Protein AF-A0A392W7G8-F1 (afdb_monomer_lite)

Organism: NCBI:txid97028

Radius of gyration: 12.12 Å; chains: 1; bounding box: 36×22×28 Å

Sequence (56 aa):
MIIARFTLGFSGADLANLVNVAALRAAMDGSKAVRMHDLEFARDKIMMGSERKSAV

InterPro domains:
  IPR041569 AAA ATPase, AAA+ lid domain [PF17862] (3-40)

Structure (mmCIF, N/CA/C/O backbone):
data_AF-A0A392W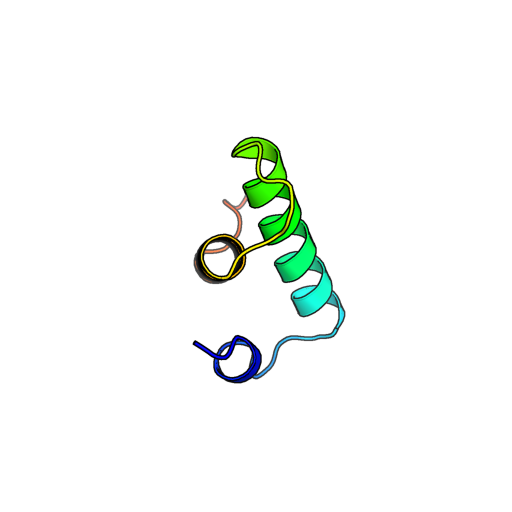7G8-F1
#
_entry.id   AF-A0A392W7G8-F1
#
loop_
_atom_site.group_PDB
_atom_site.id
_atom_site.type_symbol
_atom_site.label_atom_id
_atom_site.label_alt_id
_atom_site.label_comp_id
_atom_site.label_asym_id
_atom_site.label_entity_id
_atom_site.label_seq_id
_atom_site.pdbx_PDB_ins_code
_atom_site.Cartn_x
_atom_site.Cartn_y
_atom_site.Cartn_z
_atom_site.occupancy
_atom_site.B_iso_or_equiv
_atom_site.auth_seq_id
_atom_site.auth_comp_id
_atom_site.auth_asym_id
_atom_site.auth_atom_id
_atom_site.pdbx_PDB_model_num
ATOM 1 N N . MET A 1 1 ? -12.634 1.632 -8.727 1.00 54.34 1 MET A N 1
ATOM 2 C CA . MET A 1 1 ? -11.621 1.818 -9.791 1.00 54.34 1 MET A CA 1
ATOM 3 C C . MET A 1 1 ? -10.684 0.608 -9.799 1.00 54.34 1 MET A C 1
ATOM 5 O O . MET A 1 1 ? -10.439 0.079 -8.727 1.00 54.34 1 MET A O 1
ATOM 9 N N . ILE A 1 2 ? -10.203 0.119 -10.951 1.00 75.06 2 ILE A N 1
ATOM 10 C CA . ILE A 1 2 ? -9.273 -1.034 -11.007 1.00 75.06 2 ILE A CA 1
ATOM 11 C C . ILE A 1 2 ? -7.830 -0.507 -10.933 1.00 75.06 2 ILE A C 1
ATOM 13 O O . ILE A 1 2 ? -7.391 0.165 -11.867 1.00 75.06 2 ILE A O 1
ATOM 17 N N . ILE A 1 3 ? -7.096 -0.808 -9.851 1.00 79.19 3 ILE A N 1
ATOM 18 C CA . ILE A 1 3 ? -5.718 -0.317 -9.602 1.00 79.19 3 ILE A CA 1
ATOM 19 C C . ILE A 1 3 ? -4.752 -0.682 -10.735 1.00 79.19 3 ILE A C 1
ATOM 21 O O . ILE A 1 3 ? -3.930 0.144 -11.122 1.00 79.19 3 ILE A O 1
ATOM 25 N N . ALA A 1 4 ? -4.912 -1.864 -11.337 1.00 81.88 4 ALA A N 1
ATOM 26 C CA . ALA A 1 4 ? -4.023 -2.370 -12.385 1.00 81.88 4 ALA A CA 1
ATOM 27 C C . ALA A 1 4 ? -3.884 -1.437 -13.603 1.00 81.88 4 ALA A C 1
ATOM 29 O O . ALA A 1 4 ? -2.847 -1.426 -14.258 1.00 81.88 4 ALA A O 1
ATOM 30 N N . ARG A 1 5 ? -4.909 -0.624 -13.906 1.00 84.69 5 ARG A N 1
ATOM 31 C CA . ARG A 1 5 ? -4.857 0.335 -15.025 1.00 84.69 5 ARG A CA 1
ATOM 32 C C . ARG A 1 5 ? -3.950 1.536 -14.743 1.00 84.69 5 ARG A C 1
ATOM 34 O O . ARG A 1 5 ? -3.519 2.190 -15.681 1.00 84.69 5 ARG A O 1
ATOM 41 N N . PHE A 1 6 ? -3.681 1.827 -13.471 1.00 75.75 6 PHE A N 1
ATOM 42 C CA . PHE A 1 6 ? -2.872 2.965 -13.026 1.00 75.75 6 PHE A CA 1
ATOM 43 C C . PHE A 1 6 ? -1.458 2.571 -12.586 1.00 75.75 6 PHE A C 1
ATOM 45 O O . PHE A 1 6 ? -0.629 3.448 -12.376 1.00 75.75 6 PHE A O 1
ATOM 52 N N . THR A 1 7 ? -1.167 1.275 -12.477 1.00 81.50 7 THR A N 1
ATOM 53 C CA . THR A 1 7 ? 0.165 0.736 -12.157 1.00 81.50 7 THR A CA 1
ATOM 54 C C . THR A 1 7 ? 0.880 0.211 -13.406 1.00 81.50 7 THR A C 1
ATOM 56 O O . THR A 1 7 ? 1.650 -0.745 -13.340 1.00 81.50 7 THR A O 1
ATOM 59 N N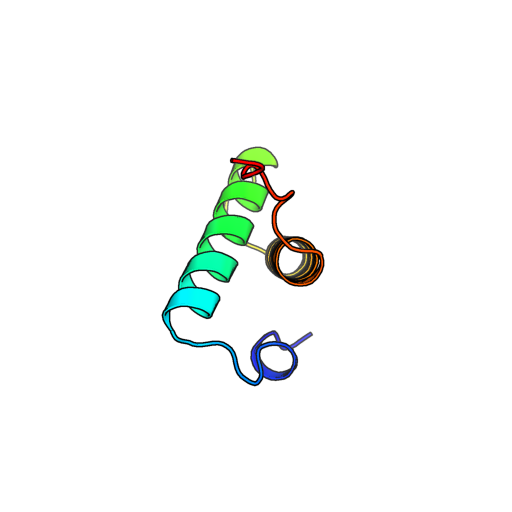 . LEU A 1 8 ? 0.595 0.788 -14.577 1.00 83.31 8 LEU A N 1
ATOM 60 C CA . LEU A 1 8 ? 1.300 0.449 -15.814 1.00 83.31 8 LEU A CA 1
ATOM 61 C C . LEU A 1 8 ? 2.771 0.863 -15.682 1.00 83.31 8 LEU A C 1
ATOM 63 O O . LEU A 1 8 ? 3.064 2.005 -15.340 1.00 83.31 8 LEU A O 1
ATOM 67 N N . GLY A 1 9 ? 3.690 -0.069 -15.936 1.00 85.50 9 GLY A N 1
ATOM 68 C CA . GLY A 1 9 ? 5.131 0.162 -15.786 1.00 85.50 9 GLY A CA 1
ATOM 69 C C . GLY A 1 9 ? 5.671 -0.019 -14.363 1.00 85.50 9 GLY A C 1
ATOM 70 O O . GLY A 1 9 ? 6.868 0.150 -14.162 1.00 85.50 9 GLY A O 1
ATOM 71 N N . PHE A 1 10 ? 4.831 -0.396 -13.392 1.00 87.56 10 PHE A N 1
ATOM 72 C CA . PHE A 1 10 ? 5.308 -0.795 -12.067 1.00 87.56 10 PHE A CA 1
ATOM 73 C C . PHE A 1 10 ? 6.019 -2.145 -12.157 1.00 87.56 10 PHE A C 1
ATOM 75 O O . PHE A 1 10 ? 5.523 -3.087 -12.781 1.00 87.56 10 PHE A O 1
ATOM 82 N N . SER A 1 11 ? 7.162 -2.257 -11.488 1.00 90.69 11 SER A N 1
ATOM 83 C CA . SER A 1 11 ? 7.800 -3.543 -11.228 1.00 90.69 11 SER A CA 1
ATOM 84 C C . SER A 1 11 ? 7.070 -4.306 -10.114 1.00 90.69 11 SER A C 1
ATOM 86 O O . SER A 1 11 ? 6.229 -3.762 -9.391 1.00 90.69 11 SER A O 1
ATOM 88 N N . GLY A 1 12 ? 7.427 -5.578 -9.914 1.00 90.38 12 GLY A N 1
ATOM 89 C CA . GLY A 1 12 ? 6.917 -6.359 -8.781 1.00 90.38 12 GLY A CA 1
ATOM 90 C C . GLY A 1 12 ? 7.251 -5.732 -7.420 1.00 90.38 12 GLY A C 1
ATOM 91 O O . GLY A 1 12 ? 6.439 -5.798 -6.499 1.00 90.38 12 GLY A O 1
ATOM 92 N N . ALA A 1 13 ? 8.404 -5.064 -7.308 1.00 92.19 13 ALA A N 1
ATOM 93 C CA . ALA A 1 13 ? 8.792 -4.345 -6.097 1.00 92.19 13 ALA A CA 1
ATOM 94 C C . ALA A 1 13 ? 7.923 -3.097 -5.870 1.00 92.19 13 ALA A C 1
ATOM 96 O O . ALA A 1 13 ? 7.516 -2.832 -4.739 1.00 92.19 13 ALA A O 1
ATOM 97 N N . ASP A 1 14 ? 7.570 -2.375 -6.936 1.00 89.62 14 ASP A N 1
ATOM 98 C CA . ASP A 1 14 ? 6.706 -1.191 -6.842 1.00 89.62 14 ASP A CA 1
ATOM 99 C C . ASP A 1 14 ? 5.283 -1.569 -6.417 1.00 89.62 14 ASP A C 1
ATOM 101 O O . ASP A 1 14 ? 4.673 -0.894 -5.586 1.00 89.62 14 ASP A O 1
ATOM 105 N N . LEU A 1 15 ? 4.766 -2.690 -6.932 1.00 91.38 15 LEU A N 1
ATOM 106 C CA . LEU A 1 15 ? 3.476 -3.239 -6.510 1.00 91.38 15 LEU A CA 1
ATOM 107 C C . LEU A 1 15 ? 3.500 -3.668 -5.040 1.00 91.38 15 LEU A C 1
ATOM 109 O O . LEU A 1 15 ? 2.570 -3.356 -4.296 1.00 91.38 15 LEU A O 1
ATOM 113 N N . ALA A 1 16 ? 4.569 -4.339 -4.604 1.00 93.56 16 ALA A N 1
ATOM 114 C CA . ALA A 1 16 ? 4.734 -4.723 -3.206 1.00 93.56 16 ALA A CA 1
ATOM 115 C C . ALA A 1 16 ? 4.777 -3.493 -2.285 1.00 93.56 16 ALA A C 1
ATOM 117 O O . ALA A 1 16 ? 4.110 -3.471 -1.248 1.00 93.56 16 ALA A O 1
ATOM 118 N N . ASN A 1 17 ? 5.494 -2.441 -2.689 1.00 92.06 17 ASN A N 1
ATOM 119 C CA . ASN A 1 17 ? 5.548 -1.187 -1.945 1.00 92.06 17 ASN A CA 1
ATOM 120 C C . ASN A 1 17 ? 4.173 -0.499 -1.877 1.00 92.06 17 ASN A C 1
ATOM 122 O O . ASN A 1 17 ? 3.759 -0.059 -0.806 1.00 92.06 17 ASN A O 1
ATOM 126 N N . LEU A 1 18 ? 3.424 -0.467 -2.983 1.00 92.44 18 LEU A N 1
ATOM 127 C CA . LEU A 1 18 ? 2.066 0.086 -3.026 1.00 92.44 18 LEU A CA 1
ATOM 128 C C . LEU A 1 18 ? 1.116 -0.634 -2.064 1.00 92.44 18 LEU A C 1
ATOM 130 O O . LEU A 1 18 ? 0.410 0.017 -1.292 1.00 92.44 18 LEU A O 1
ATOM 134 N N . VAL A 1 19 ? 1.133 -1.967 -2.061 1.00 94.38 19 VAL A N 1
ATOM 135 C CA . VAL A 1 19 ? 0.309 -2.767 -1.144 1.00 94.38 19 VAL A CA 1
ATOM 136 C C . VAL A 1 19 ? 0.717 -2.531 0.310 1.00 94.38 19 VAL A C 1
ATOM 138 O O . VAL A 1 19 ? -0.153 -2.381 1.167 1.00 94.38 19 VAL A O 1
ATOM 141 N N . ASN A 1 20 ? 2.017 -2.431 0.596 1.00 95.31 20 ASN A N 1
ATOM 142 C CA . ASN A 1 20 ? 2.508 -2.159 1.944 1.00 95.31 20 ASN A CA 1
ATOM 143 C C . ASN A 1 20 ? 2.039 -0.788 2.467 1.00 95.31 20 ASN A C 1
ATOM 145 O O . ASN A 1 20 ? 1.518 -0.686 3.575 1.00 95.31 20 ASN A O 1
ATOM 149 N N . VAL A 1 21 ? 2.152 0.269 1.657 1.00 94.50 21 VAL A N 1
ATOM 150 C CA . VAL A 1 21 ? 1.692 1.617 2.034 1.00 94.50 21 VAL A CA 1
ATOM 151 C C . VAL A 1 21 ? 0.177 1.649 2.264 1.00 94.50 21 VAL A C 1
ATOM 153 O O . VAL A 1 21 ? -0.278 2.285 3.217 1.00 94.50 21 VAL A O 1
ATOM 156 N N . ALA A 1 22 ? -0.601 0.938 1.444 1.00 94.81 22 ALA A N 1
ATOM 157 C CA . ALA A 1 22 ? -2.046 0.824 1.628 1.00 94.81 22 ALA A CA 1
ATOM 158 C C . ALA A 1 22 ? -2.400 0.071 2.922 1.00 94.81 22 ALA A C 1
ATOM 160 O O . ALA A 1 22 ? -3.270 0.504 3.674 1.00 94.81 22 ALA A O 1
ATOM 161 N N . ALA A 1 23 ? -1.688 -1.015 3.232 1.00 96.38 23 ALA A N 1
ATOM 162 C CA . ALA A 1 23 ? -1.875 -1.762 4.473 1.00 96.38 23 ALA A CA 1
ATOM 163 C C . ALA A 1 23 ? -1.547 -0.920 5.713 1.00 96.38 23 ALA A C 1
ATOM 165 O O . ALA A 1 23 ? -2.309 -0.923 6.679 1.00 96.38 23 ALA A O 1
ATOM 166 N N . LEU A 1 24 ? -0.459 -0.144 5.670 1.00 95.38 24 LEU A N 1
ATOM 167 C CA . LEU A 1 24 ? -0.107 0.788 6.741 1.00 95.38 24 LEU A CA 1
ATOM 168 C C . LEU A 1 24 ? -1.179 1.865 6.925 1.00 95.38 24 LEU A C 1
ATOM 170 O O . LEU A 1 24 ? -1.520 2.192 8.060 1.00 95.38 24 LEU A O 1
ATOM 174 N N . ARG A 1 25 ? -1.737 2.400 5.832 1.00 95.25 25 ARG A N 1
ATOM 175 C CA . ARG A 1 25 ? -2.833 3.375 5.896 1.00 95.25 25 ARG A CA 1
ATOM 176 C C . ARG A 1 25 ? -4.075 2.782 6.561 1.00 95.25 25 ARG A C 1
ATOM 178 O O . ARG A 1 25 ? -4.562 3.364 7.527 1.00 95.25 25 ARG A O 1
ATOM 185 N N . ALA A 1 26 ? -4.500 1.599 6.121 1.00 96.44 26 ALA A N 1
ATOM 186 C CA . ALA A 1 26 ? -5.641 0.895 6.694 1.00 96.44 26 ALA A CA 1
ATOM 187 C C . ALA A 1 26 ? -5.439 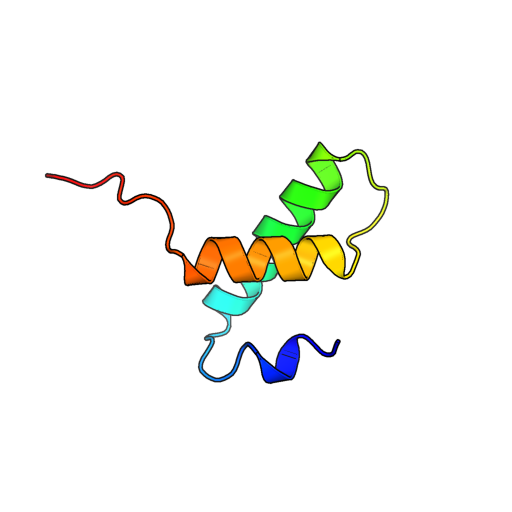0.599 8.191 1.00 96.44 26 ALA A C 1
ATOM 189 O O . ALA A 1 26 ? -6.360 0.775 8.989 1.00 96.44 26 ALA A O 1
ATOM 190 N N . ALA A 1 27 ? -4.226 0.194 8.584 1.00 96.06 27 ALA A N 1
ATOM 191 C CA . ALA A 1 27 ? -3.878 -0.066 9.978 1.00 96.06 27 ALA A CA 1
ATOM 192 C C . ALA A 1 27 ? -3.910 1.209 10.839 1.00 96.06 27 ALA A C 1
ATOM 194 O O . ALA A 1 27 ? -4.446 1.178 11.945 1.00 96.06 27 ALA A O 1
ATOM 195 N N . MET A 1 28 ? -3.389 2.334 10.331 1.00 94.50 28 MET A N 1
ATOM 196 C CA . MET A 1 28 ? -3.450 3.631 11.024 1.00 94.50 28 MET A CA 1
ATOM 197 C C . MET A 1 28 ? -4.887 4.122 11.218 1.00 94.50 28 MET A C 1
ATOM 199 O O . MET A 1 28 ? -5.202 4.689 12.260 1.00 94.50 28 MET A O 1
ATOM 203 N N . ASP A 1 29 ? -5.761 3.862 10.247 1.00 94.31 29 ASP A N 1
ATOM 204 C CA . ASP A 1 29 ? -7.179 4.225 10.318 1.00 94.31 29 ASP A CA 1
ATOM 205 C C . ASP A 1 29 ? -8.011 3.203 11.134 1.00 94.31 29 ASP A C 1
ATOM 207 O O . ASP A 1 29 ? -9.235 3.311 11.211 1.00 94.31 29 ASP A O 1
ATOM 211 N N . GLY A 1 30 ? -7.375 2.191 11.744 1.00 94.12 30 GLY A N 1
ATOM 212 C CA . GLY A 1 30 ? -8.040 1.161 12.552 1.00 94.12 30 GLY A CA 1
ATOM 213 C C . GLY A 1 30 ? -8.941 0.214 11.746 1.00 94.12 30 GLY A C 1
ATOM 214 O O . GLY A 1 30 ? -9.816 -0.453 12.306 1.00 94.12 30 GLY A O 1
ATOM 215 N N . SER A 1 31 ? -8.758 0.153 10.427 1.00 94.75 31 SER A N 1
ATOM 216 C CA . SER A 1 31 ? -9.558 -0.683 9.536 1.00 94.75 31 SER A CA 1
ATOM 217 C C . SER A 1 31 ? -9.122 -2.148 9.594 1.00 94.75 31 SER A C 1
ATOM 219 O O . SER A 1 31 ? -7.940 -2.476 9.595 1.00 94.75 31 SER A O 1
ATOM 221 N N . LYS A 1 32 ? -10.098 -3.065 9.587 1.00 93.19 32 LYS A N 1
ATOM 222 C CA . LYS A 1 32 ? -9.852 -4.523 9.621 1.00 93.19 32 LYS A CA 1
ATOM 223 C C . LYS A 1 32 ? -9.366 -5.112 8.292 1.00 93.19 32 LYS A C 1
ATOM 225 O O . LYS A 1 32 ? -8.976 -6.273 8.251 1.00 93.19 32 LYS A O 1
ATOM 230 N N . ALA A 1 33 ? -9.462 -4.352 7.206 1.00 94.44 33 ALA A N 1
ATOM 231 C CA . ALA A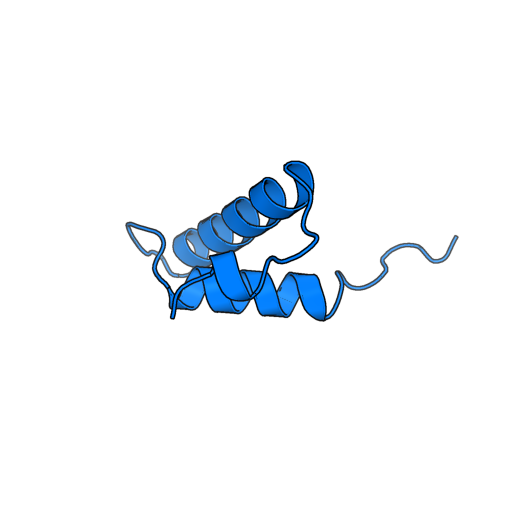 1 33 ? -9.068 -4.775 5.871 1.00 94.44 33 ALA A CA 1
ATOM 232 C C . ALA A 1 33 ? -8.721 -3.555 5.019 1.00 94.44 33 ALA A C 1
ATOM 234 O O . ALA A 1 33 ? -9.306 -2.486 5.208 1.00 94.44 33 ALA A O 1
ATOM 235 N N . VAL A 1 34 ? -7.819 -3.754 4.058 1.00 94.44 34 VAL A N 1
ATOM 236 C CA . VAL A 1 34 ? -7.463 -2.747 3.055 1.00 94.44 34 VAL A CA 1
ATOM 237 C C . VAL A 1 34 ? -8.649 -2.513 2.127 1.00 94.44 34 VAL A C 1
ATOM 239 O O . VAL A 1 34 ? -9.242 -3.457 1.599 1.00 94.44 34 VAL A O 1
ATOM 242 N N . ARG A 1 35 ? -8.995 -1.246 1.920 1.00 94.12 35 ARG A N 1
ATOM 243 C CA . ARG A 1 35 ? -10.065 -0.805 1.025 1.00 94.12 35 ARG A CA 1
ATOM 244 C C . ARG A 1 35 ? -9.483 -0.043 -0.160 1.00 94.12 35 ARG A C 1
ATOM 246 O O . ARG A 1 35 ? -8.306 0.299 -0.212 1.00 94.12 35 ARG A O 1
ATOM 253 N N . MET A 1 36 ? -10.339 0.252 -1.135 1.00 91.44 36 MET A N 1
ATOM 254 C CA . MET A 1 36 ? -9.912 0.977 -2.335 1.00 91.44 36 MET A CA 1
ATOM 255 C C . MET A 1 36 ? -9.336 2.364 -2.042 1.00 91.44 36 MET A C 1
ATOM 257 O O . MET A 1 36 ? -8.375 2.748 -2.699 1.00 91.44 36 MET A O 1
ATOM 261 N N . HIS A 1 37 ? -9.854 3.075 -1.037 1.00 91.81 37 HIS A N 1
ATOM 262 C CA . HIS A 1 37 ? -9.319 4.388 -0.670 1.00 91.81 37 HIS A CA 1
ATOM 263 C C . HIS A 1 37 ? -7.881 4.313 -0.132 1.00 91.81 37 HIS A C 1
ATOM 265 O O . HIS A 1 37 ? -7.097 5.228 -0.361 1.00 91.81 37 HIS A O 1
ATOM 271 N N . ASP A 1 38 ? -7.505 3.215 0.532 1.00 94.25 38 ASP A N 1
ATOM 272 C CA . ASP A 1 38 ? -6.141 3.012 1.032 1.00 94.25 38 ASP A CA 1
ATOM 273 C C . ASP A 1 38 ? -5.153 2.805 -0.120 1.00 94.25 38 ASP A C 1
ATOM 275 O O . ASP A 1 38 ? -4.036 3.321 -0.101 1.00 94.25 38 ASP A O 1
ATOM 279 N N . LEU A 1 39 ? -5.580 2.063 -1.147 1.00 92.31 39 LEU A N 1
ATOM 280 C CA . LEU A 1 39 ? -4.798 1.824 -2.361 1.00 92.31 39 LEU A CA 1
ATOM 281 C C . LEU A 1 39 ? -4.653 3.094 -3.206 1.00 92.31 39 LEU A C 1
ATOM 283 O O . LEU A 1 39 ? -3.591 3.333 -3.779 1.00 92.31 39 LEU A O 1
ATOM 287 N N . GLU A 1 40 ? -5.696 3.921 -3.271 1.00 91.06 40 GLU A N 1
ATOM 288 C CA . GLU A 1 40 ? -5.654 5.229 -3.934 1.00 91.06 40 GLU A CA 1
ATOM 289 C C . GLU A 1 40 ? -4.699 6.184 -3.207 1.00 91.06 40 GLU A C 1
ATOM 291 O O . GLU A 1 40 ? -3.822 6.766 -3.844 1.00 91.06 40 GLU A O 1
ATOM 296 N N . PHE A 1 41 ? -4.773 6.243 -1.874 1.00 91.62 41 PHE A N 1
ATOM 297 C CA . PHE A 1 41 ? -3.826 6.998 -1.054 1.00 91.62 41 PHE A CA 1
ATOM 298 C C . PHE A 1 41 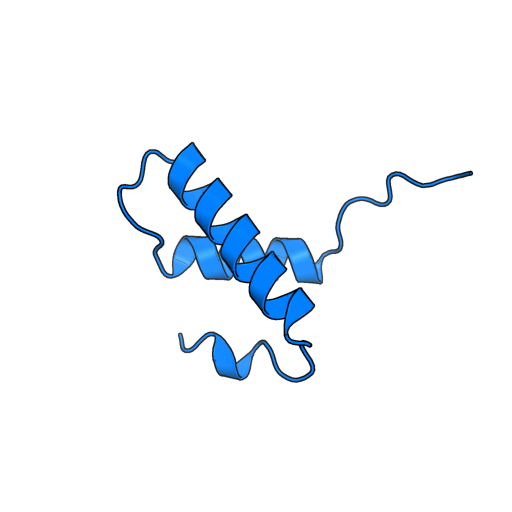? -2.379 6.532 -1.265 1.00 91.62 41 PHE A C 1
ATOM 300 O O . PHE A 1 41 ? -1.471 7.346 -1.437 1.00 91.62 41 PHE A O 1
ATOM 307 N N . ALA A 1 42 ? -2.149 5.217 -1.270 1.00 91.75 42 ALA A N 1
ATOM 308 C CA . ALA A 1 42 ? -0.824 4.648 -1.479 1.00 91.75 42 ALA A CA 1
ATOM 309 C C . ALA A 1 42 ? -0.250 4.992 -2.857 1.00 91.75 42 ALA A C 1
ATOM 311 O O . ALA A 1 42 ? 0.921 5.359 -2.958 1.00 91.75 42 ALA A O 1
ATOM 312 N N . ARG A 1 43 ? -1.077 4.925 -3.907 1.00 87.44 43 ARG A N 1
ATOM 313 C CA . ARG A 1 43 ? -0.702 5.353 -5.259 1.00 87.44 43 ARG A CA 1
ATOM 314 C C . ARG A 1 43 ? -0.286 6.818 -5.268 1.00 87.44 43 ARG A C 1
ATOM 316 O O . ARG A 1 43 ? 0.787 7.122 -5.779 1.00 87.44 43 ARG A O 1
ATOM 323 N N . ASP A 1 44 ? -1.112 7.702 -4.715 1.00 88.19 44 ASP A N 1
ATOM 324 C CA . ASP A 1 44 ? -0.850 9.145 -4.729 1.00 88.19 44 ASP A CA 1
ATOM 325 C C . ASP A 1 44 ? 0.445 9.468 -3.983 1.00 88.19 44 ASP A C 1
ATOM 327 O O . ASP A 1 44 ? 1.283 10.220 -4.478 1.00 88.19 44 ASP A O 1
ATOM 331 N N . LYS A 1 45 ? 0.677 8.795 -2.853 1.00 87.31 45 LYS A N 1
ATOM 332 C CA . LYS A 1 45 ? 1.914 8.910 -2.078 1.00 87.31 45 LYS A CA 1
ATOM 333 C C . LYS A 1 45 ? 3.155 8.435 -2.843 1.00 87.31 45 LYS A C 1
ATOM 335 O O . LYS A 1 45 ? 4.212 9.045 -2.718 1.00 87.31 45 LYS A O 1
ATOM 340 N N . ILE A 1 46 ? 3.048 7.359 -3.623 1.00 85.06 46 ILE A N 1
ATOM 341 C CA . ILE A 1 46 ? 4.158 6.849 -4.444 1.00 85.06 46 ILE A CA 1
ATOM 342 C C . ILE A 1 46 ? 4.404 7.756 -5.656 1.00 85.06 46 ILE A C 1
ATOM 344 O O . ILE A 1 46 ? 5.557 8.056 -5.958 1.00 85.06 46 ILE A O 1
ATOM 348 N N . MET A 1 47 ? 3.346 8.240 -6.318 1.00 80.38 47 MET A N 1
ATOM 349 C CA . MET A 1 47 ? 3.443 9.136 -7.479 1.00 80.38 47 MET A CA 1
ATOM 350 C C . MET A 1 47 ? 4.008 10.513 -7.131 1.00 80.38 47 MET A C 1
ATOM 352 O O . MET A 1 47 ? 4.805 11.048 -7.895 1.00 80.38 47 MET A O 1
ATOM 356 N N . MET A 1 48 ? 3.632 11.080 -5.981 1.00 80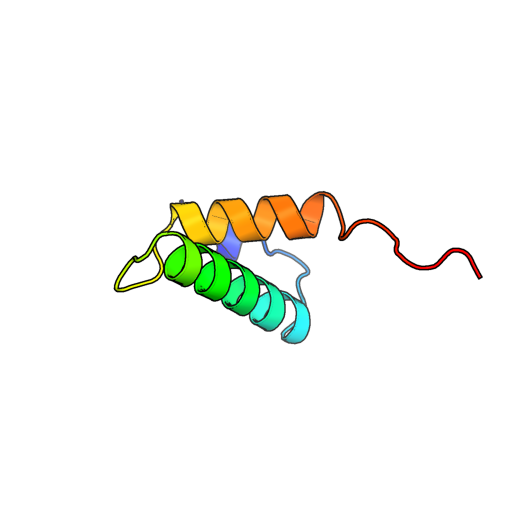.38 48 MET A N 1
ATOM 357 C CA . MET A 1 48 ? 4.221 12.334 -5.495 1.00 80.38 48 MET A CA 1
ATOM 358 C C . MET A 1 48 ? 5.702 12.176 -5.111 1.00 80.38 48 MET A C 1
ATOM 360 O O . MET A 1 48 ? 6.411 13.171 -4.971 1.00 80.38 48 MET A O 1
ATOM 364 N N . GLY A 1 49 ? 6.180 10.932 -5.003 1.00 66.81 49 GLY A N 1
ATOM 365 C CA . GLY A 1 49 ? 7.501 10.588 -4.512 1.00 66.81 49 GLY A CA 1
ATOM 366 C C . GLY A 1 49 ? 7.563 10.700 -2.991 1.00 66.81 49 GLY A C 1
ATOM 367 O O . GLY A 1 49 ? 7.054 11.640 -2.385 1.00 66.81 49 GLY A O 1
ATOM 368 N N . SER A 1 50 ? 8.223 9.740 -2.344 1.00 54.75 50 SER A N 1
ATOM 369 C CA . SER A 1 50 ? 8.663 9.914 -0.959 1.00 54.75 50 SER A CA 1
ATOM 370 C C . SER A 1 50 ? 9.490 11.195 -0.863 1.00 54.75 50 SER A C 1
ATOM 372 O O . SER A 1 50 ? 10.415 11.367 -1.662 1.00 54.75 50 SER A O 1
ATOM 374 N N . GLU A 1 51 ? 9.172 12.073 0.099 1.00 52.25 51 GLU A N 1
ATOM 375 C CA . GLU A 1 51 ? 10.004 13.233 0.431 1.00 52.25 51 GLU A CA 1
ATOM 376 C C . GLU A 1 51 ? 11.468 12.787 0.421 1.00 52.25 51 GLU A C 1
ATOM 378 O O . GLU A 1 51 ? 11.844 11.868 1.158 1.00 52.25 51 GLU A O 1
ATOM 383 N N . ARG A 1 52 ? 12.280 13.361 -0.477 1.00 49.84 52 ARG A N 1
ATOM 384 C CA . ARG A 1 52 ? 13.690 12.991 -0.620 1.00 49.84 52 ARG A CA 1
ATOM 385 C C . ARG A 1 52 ? 14.422 13.337 0.676 1.00 49.84 52 ARG A C 1
ATOM 387 O O . ARG A 1 52 ? 14.994 14.412 0.803 1.00 49.84 52 ARG A O 1
ATOM 394 N N . LYS A 1 53 ? 14.476 12.406 1.627 1.00 48.12 53 LYS A N 1
ATOM 395 C CA . LYS A 1 53 ? 15.470 12.409 2.704 1.00 48.12 53 LYS A CA 1
ATOM 396 C C . LYS A 1 53 ? 16.771 11.830 2.162 1.00 48.12 53 LYS A C 1
ATOM 398 O O . LYS A 1 53 ? 17.158 10.725 2.516 1.00 48.12 53 LYS A O 1
ATOM 403 N N . SER A 1 54 ? 17.399 12.535 1.231 1.00 46.88 54 SER A N 1
ATOM 404 C CA . SER A 1 54 ? 18.809 12.346 0.872 1.00 46.88 54 SER A CA 1
ATOM 405 C C . SER A 1 54 ? 19.261 13.574 0.091 1.00 46.88 54 SER A C 1
ATOM 407 O O . SER A 1 54 ? 19.301 13.575 -1.136 1.00 46.88 54 SER A O 1
ATOM 409 N N . ALA A 1 55 ? 19.533 14.646 0.831 1.00 45.19 55 ALA A N 1
ATOM 410 C CA . ALA A 1 55 ? 20.645 15.518 0.501 1.00 45.19 55 ALA A CA 1
ATOM 411 C C . ALA A 1 55 ? 21.840 14.918 1.252 1.00 45.19 55 ALA A C 1
ATOM 413 O O . ALA A 1 55 ? 21.829 14.890 2.484 1.00 45.19 55 ALA A O 1
ATOM 414 N N . VAL A 1 56 ? 22.768 14.324 0.505 1.00 51.41 56 VAL A N 1
ATOM 415 C CA . VAL A 1 56 ? 24.132 14.083 0.990 1.00 51.41 56 VAL A CA 1
ATOM 416 C C . VAL A 1 56 ? 24.913 15.362 0.740 1.00 51.41 56 VAL A C 1
ATOM 418 O O . VAL A 1 56 ? 24.671 15.961 -0.335 1.00 51.41 56 VAL A O 1
#

Foldseek 3Di:
DDVVVVCVPPDPVNVVQLVVQLVVVCVVVVHPDRDPVSSVVSSVDVVVPDDPPDPD

pLDDT: mean 83.96, std 15.02, range [45.19, 96.44]

Secondary structure (DSSP, 8-state):
--GGGT-TT--HHHHHHHHHHHHHHHHHTT-SS--HHHHHHHHHHHHT--------